Protein AF-0000000076614607 (afdb_homodimer)

Solvent-accessible surface area (backbone atoms only — not comparable to full-atom values): 10578 Å² total; per-residue (Å²): 129,84,80,72,74,67,72,80,61,68,60,64,53,68,66,55,50,49,50,53,44,50,51,50,51,51,52,53,51,49,51,51,51,52,50,54,52,51,36,69,75,31,57,65,59,40,42,46,53,51,52,50,53,52,48,42,70,70,65,59,63,92,50,60,66,62,49,45,21,57,58,44,54,41,89,56,45,66,61,53,33,51,52,48,50,54,54,58,59,68,65,104,132,84,80,72,74,66,74,81,62,69,60,64,54,70,66,56,49,48,51,54,45,50,51,51,52,50,51,52,50,49,51,52,52,50,50,54,53,51,35,67,76,31,58,64,58,41,41,44,53,51,50,50,54,52,48,43,69,71,64,58,63,93,50,59,65,63,48,45,21,56,60,45,54,40,88,57,45,67,59,54,34,53,52,50,50,53,54,57,58,67,66,105

InterPro domains:
  IPR059162 RIIa domain-containing protein 1 [cd22971] (40-80)

Organism: NCBI:txid5963

Secondary structure (DSSP, 8-state):
------GGG----HHHHHHHHHHHHHHHHHHHHHHHHHHHH-HHHHHHHHHHHHHHHHH--S-HHHHHHHHHT-TTHHHHHHHHHHHHHHH-/------GGG----HHHHHHHHHHHHHHHHHHHHHHHHHHHH-HHHHHHHHHHHHHHHHH--S-HHHHHHHHHT-TTHHHHHHHHHHHHHHH-

Structure (mmCIF, N/CA/C/O backbone):
data_AF-0000000076614607-model_v1
#
loop_
_entity.id
_entity.type
_entity.pdbx_description
1 polymer 'RIIa domain-containing protein'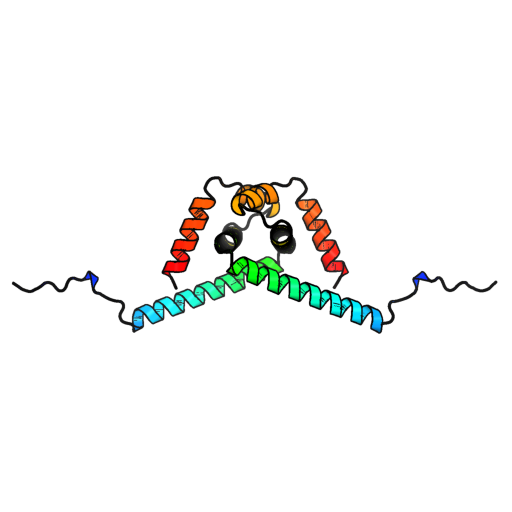
#
loop_
_atom_site.group_PDB
_atom_site.id
_atom_site.type_symbol
_atom_site.label_atom_id
_atom_site.label_alt_id
_atom_site.label_comp_id
_atom_site.label_asym_id
_atom_site.label_entity_id
_atom_site.label_seq_id
_atom_site.pdbx_PDB_ins_code
_atom_site.Cartn_x
_atom_site.Cartn_y
_atom_site.Cartn_z
_atom_site.occupancy
_atom_site.B_iso_or_equiv
_atom_site.auth_seq_id
_atom_site.auth_comp_id
_atom_site.auth_asym_id
_atom_site.auth_atom_id
_atom_site.pdbx_PDB_model_num
ATOM 1 N N . MET A 1 1 ? -8.891 52.969 27.078 1 34.31 1 MET A N 1
ATOM 2 C CA . MET A 1 1 ? -8.414 52.281 25.875 1 34.31 1 MET A CA 1
ATOM 3 C C . MET A 1 1 ? -8.875 50.812 25.859 1 3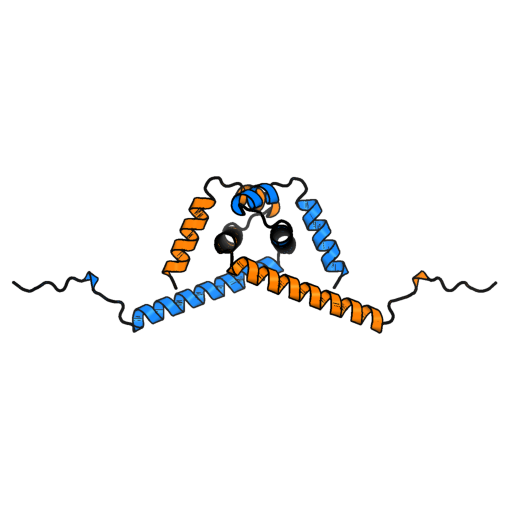4.31 1 MET A C 1
ATOM 5 O O . MET A 1 1 ? -8.648 50.094 26.812 1 34.31 1 MET A O 1
ATOM 9 N N . ALA A 1 2 ? -9.938 50.531 25.062 1 40 2 ALA A N 1
ATOM 10 C CA . ALA A 1 2 ? -10.664 49.25 25.016 1 40 2 ALA A CA 1
ATOM 11 C C . ALA A 1 2 ? -9.727 48.125 24.625 1 40 2 ALA A C 1
ATOM 13 O O . ALA A 1 2 ? -8.852 48.281 23.781 1 40 2 ALA A O 1
ATOM 14 N N . ASN A 1 3 ? -9.234 47.312 25.578 1 42.09 3 ASN A N 1
ATOM 15 C CA . ASN A 1 3 ? -8.469 46.094 25.391 1 42.09 3 ASN A CA 1
ATOM 16 C C . ASN A 1 3 ? -9.031 45.25 24.266 1 42.09 3 ASN A C 1
ATOM 18 O O . ASN A 1 3 ? -10.18 44.781 24.328 1 42.09 3 ASN A O 1
ATOM 22 N N . VAL A 1 4 ? -8.727 45.5 23 1 41.44 4 VAL A N 1
ATOM 23 C CA . VAL A 1 4 ? -9.078 44.781 21.797 1 41.44 4 VAL A CA 1
ATOM 24 C C . VAL A 1 4 ? -8.789 43.281 22 1 41.44 4 VAL A C 1
ATOM 26 O O . VAL A 1 4 ? -7.656 42.906 22.312 1 41.44 4 VAL A O 1
ATOM 29 N N . ALA A 1 5 ? -9.68 42.562 22.672 1 44.97 5 ALA A N 1
ATOM 30 C CA . ALA A 1 5 ? -9.711 41.094 22.719 1 44.97 5 ALA A CA 1
ATOM 31 C C . ALA A 1 5 ? -9.117 40.5 21.453 1 44.97 5 ALA A C 1
ATOM 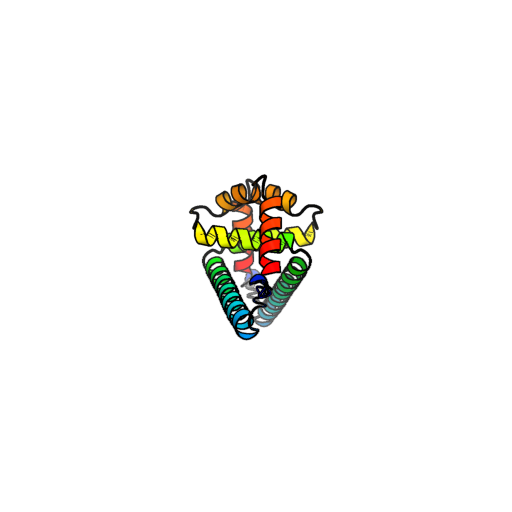33 O O . ALA A 1 5 ? -9.508 40.875 20.344 1 44.97 5 ALA A O 1
ATOM 34 N N . ASN A 1 6 ? -7.816 40.344 21.422 1 44.88 6 ASN A N 1
ATOM 35 C CA . ASN A 1 6 ? -7.07 39.656 20.375 1 44.88 6 ASN A CA 1
ATOM 36 C C . ASN A 1 6 ? -7.867 38.469 19.781 1 44.88 6 ASN A C 1
ATOM 38 O O . ASN A 1 6 ? -8.398 37.656 20.531 1 44.88 6 ASN A O 1
ATOM 42 N N . LYS A 1 7 ? -8.508 38.719 18.656 1 45.62 7 LYS A N 1
ATOM 43 C CA . LYS A 1 7 ? -9.352 37.906 17.797 1 45.62 7 LYS A CA 1
ATOM 44 C C . LYS A 1 7 ? -8.766 36.5 17.609 1 45.62 7 LYS A C 1
ATOM 46 O O . LYS A 1 7 ? -9.352 35.656 16.938 1 45.62 7 LYS A O 1
ATOM 51 N N . HIS A 1 8 ? -7.426 36.406 17.734 1 47.5 8 HIS A N 1
ATOM 52 C CA . HIS A 1 8 ? -6.945 35.062 17.406 1 47.5 8 HIS A CA 1
ATOM 53 C C . HIS A 1 8 ? -7.516 34.031 18.375 1 47.5 8 HIS A C 1
ATOM 55 O O . HIS A 1 8 ? -7.152 32.844 18.312 1 47.5 8 HIS A O 1
ATOM 61 N N . ASP A 1 9 ? -7.938 34.5 19.594 1 46.22 9 ASP A N 1
ATOM 62 C CA . ASP A 1 9 ? -8.422 33.562 20.594 1 46.22 9 ASP A CA 1
ATOM 63 C C . ASP A 1 9 ? -9.625 32.781 20.062 1 46.22 9 ASP A C 1
ATOM 65 O O . ASP A 1 9 ? -10.406 32.219 20.844 1 46.22 9 ASP A O 1
ATOM 69 N N . ILE A 1 10 ? -10.195 33.188 18.969 1 46.5 10 ILE A N 1
ATOM 70 C CA . ILE A 1 10 ? -11.328 32.344 18.594 1 46.5 10 ILE A CA 1
ATOM 71 C C . ILE A 1 10 ? -10.992 30.875 18.828 1 46.5 10 ILE A C 1
ATOM 73 O O . ILE A 1 10 ? -10.203 30.297 18.078 1 46.5 10 ILE A O 1
ATOM 77 N N . VAL A 1 11 ? -10.43 30.5 19.938 1 48.16 11 VAL A N 1
ATOM 78 C CA . VAL A 1 11 ? -10.508 29.141 20.484 1 48.16 11 VAL A CA 1
ATOM 79 C C . VAL A 1 11 ? -11.711 28.422 19.891 1 48.16 11 VAL A C 1
ATOM 81 O O . VAL A 1 11 ? -12.844 28.906 19.969 1 48.16 11 VAL A O 1
ATOM 84 N N . GLY A 1 12 ? -11.609 27.625 18.797 1 53.06 12 GLY A N 1
ATOM 85 C CA . GLY A 1 12 ? -12.672 26.906 18.109 1 53.06 12 GLY A CA 1
ATOM 86 C C . GLY A 1 12 ? -13.82 26.531 19.031 1 53.06 12 GLY A C 1
ATOM 87 O O . GLY A 1 12 ? -13.602 26.234 20.219 1 53.06 12 GLY A O 1
ATOM 88 N N . ILE A 1 13 ? -14.859 27.359 19 1 60.91 13 ILE A N 1
ATOM 89 C CA . ILE A 1 13 ? -16.109 26.844 19.547 1 60.91 13 ILE A CA 1
ATOM 90 C C . ILE A 1 13 ? -16.141 25.328 19.422 1 60.91 13 ILE A C 1
ATOM 92 O O . ILE A 1 13 ? -16.016 24.781 18.312 1 60.91 13 ILE A O 1
ATOM 96 N N . PRO A 1 14 ? -15.945 24.594 20.672 1 63.81 14 PRO A N 1
ATOM 97 C CA . PRO A 1 14 ? -15.984 23.141 20.672 1 63.81 14 PRO A CA 1
ATOM 98 C C . PRO A 1 14 ? -16.875 22.562 19.562 1 63.81 14 PRO A C 1
ATOM 100 O O . PRO A 1 14 ? -16.484 21.594 18.906 1 63.81 14 PRO A O 1
ATOM 103 N N . GLY A 1 15 ? -17.938 23.25 19.25 1 73.5 15 GLY A N 1
ATOM 104 C CA . GLY A 1 15 ? -18.859 22.75 18.25 1 73.5 15 GLY A CA 1
ATOM 105 C C . GLY A 1 15 ? -18.297 22.781 16.844 1 73.5 15 GLY A C 1
ATOM 106 O O . GLY A 1 15 ? -18.453 21.828 16.078 1 73.5 15 GLY A O 1
ATOM 107 N N . ILE A 1 16 ? -17.547 23.859 16.547 1 75.12 16 ILE A N 1
ATOM 108 C CA . ILE A 1 16 ? -17.016 24.016 15.195 1 75.12 16 ILE A CA 1
ATOM 109 C C . ILE A 1 16 ? -15.875 23.031 14.969 1 75.12 16 ILE A C 1
ATOM 111 O O . ILE A 1 16 ? -15.805 22.391 13.922 1 75.12 16 ILE A O 1
ATOM 115 N N . LEU A 1 17 ? -15.047 22.922 16.016 1 79.38 17 LEU A N 1
ATOM 116 C CA . LEU A 1 17 ? -13.922 22 15.922 1 79.38 17 LEU A CA 1
ATOM 117 C C . LEU A 1 17 ? -14.414 20.562 15.773 1 79.38 17 LEU A C 1
ATOM 119 O O . LEU A 1 17 ? -13.844 19.781 15.008 1 79.38 17 LEU A O 1
ATOM 123 N N . ASP A 1 18 ? -15.484 20.328 16.469 1 83.81 18 ASP A N 1
ATOM 124 C CA . ASP A 1 18 ? -16.047 18.984 16.406 1 83.81 18 ASP A CA 1
ATOM 125 C C . ASP A 1 18 ? -16.625 18.703 15.031 1 83.81 18 ASP A C 1
ATOM 127 O O . ASP A 1 18 ? -16.5 17.578 14.516 1 83.81 18 ASP A O 1
ATOM 131 N N . VAL A 1 19 ? -17.297 19.703 14.398 1 84.06 19 VAL A N 1
ATOM 132 C CA . VAL A 1 19 ? -17.891 19.531 13.086 1 84.06 19 VAL A CA 1
ATOM 133 C C . VAL A 1 19 ? -16.797 19.328 12.039 1 84.06 19 VAL A C 1
ATOM 135 O O . VAL A 1 19 ? -16.891 18.438 11.188 1 84.06 19 VAL A O 1
ATOM 138 N N . HIS A 1 20 ? -15.758 20.125 12.117 1 86.81 20 HIS A N 1
ATOM 139 C CA . HIS A 1 20 ? -14.648 20 11.18 1 86.81 20 HIS A CA 1
ATOM 140 C C . HIS A 1 20 ? -13.961 18.641 11.305 1 86.81 20 HIS A C 1
ATOM 142 O O . HIS A 1 20 ? -13.633 18.016 10.297 1 86.81 20 HIS A O 1
ATOM 148 N N . ARG A 1 21 ? -13.883 18.219 12.586 1 84.75 21 ARG A N 1
ATOM 149 C CA . ARG A 1 21 ? -13.258 16.922 12.828 1 84.75 21 ARG A CA 1
ATOM 150 C C . ARG A 1 21 ? -14.086 15.789 12.234 1 84.75 21 ARG A C 1
ATOM 152 O O . ARG A 1 21 ? -13.539 14.875 11.609 1 84.75 21 ARG A O 1
ATOM 159 N N . LYS A 1 22 ? -15.367 15.914 12.383 1 88 22 LYS A N 1
ATOM 160 C CA . LYS A 1 22 ? -16.266 14.891 11.844 1 88 22 LYS A CA 1
ATOM 161 C C . LYS A 1 22 ? -16.234 14.875 10.32 1 88 22 LYS A C 1
ATOM 163 O O . LYS A 1 22 ? -16.266 13.812 9.703 1 88 22 LYS A O 1
ATOM 168 N N . GLU A 1 23 ? -16.188 15.984 9.703 1 89.62 23 GLU A N 1
ATOM 169 C CA . GLU A 1 23 ? -16.109 16.078 8.25 1 89.62 23 GLU A CA 1
ATOM 170 C C . GLU A 1 23 ? -14.797 15.508 7.727 1 89.62 23 GLU A C 1
ATOM 172 O O . GLU A 1 23 ? -14.781 14.82 6.703 1 89.62 23 GLU A O 1
ATOM 177 N N . PHE A 1 24 ? -13.773 15.789 8.438 1 86.19 24 PHE A N 1
ATOM 178 C CA . PHE A 1 24 ? -12.469 15.25 8.07 1 86.19 24 PHE A CA 1
ATOM 179 C C . PHE A 1 24 ? -12.461 13.734 8.188 1 86.19 24 PHE A C 1
ATOM 181 O O . PHE A 1 24 ? -11.938 13.047 7.305 1 86.19 24 PHE A O 1
ATOM 188 N N . GLU A 1 25 ? -13.062 13.281 9.227 1 87.06 25 GLU A N 1
ATOM 189 C CA . GLU A 1 25 ? -13.164 11.844 9.414 1 87.06 25 GLU A CA 1
ATOM 190 C C . GLU A 1 25 ? -13.961 11.188 8.289 1 87.06 25 GLU A C 1
ATOM 192 O O . GLU A 1 25 ? -13.617 10.094 7.832 1 87.06 25 GLU A O 1
ATOM 197 N N . LYS A 1 26 ? -14.984 11.836 7.863 1 92.31 26 LYS A N 1
ATOM 198 C CA . LYS A 1 26 ? -15.797 11.344 6.754 1 92.31 26 LYS A CA 1
ATOM 199 C C . LYS A 1 26 ? -14.992 11.305 5.457 1 92.31 26 LYS A C 1
ATOM 201 O O . LYS A 1 26 ? -15.102 10.352 4.68 1 92.31 26 LYS A O 1
ATOM 206 N N . LYS A 1 27 ? -14.242 12.336 5.25 1 91.31 27 LYS A N 1
ATOM 207 C CA . LYS A 1 27 ? -13.398 12.375 4.062 1 91.31 27 LYS A CA 1
ATOM 208 C C . LYS A 1 27 ? -12.375 11.242 4.074 1 91.31 27 LYS A C 1
ATOM 210 O O . LYS A 1 27 ? -12.164 10.578 3.059 1 91.31 27 LYS A O 1
ATOM 215 N N . LYS A 1 28 ? -11.789 10.922 5.188 1 90.19 28 LYS A N 1
ATOM 216 C CA . LYS A 1 28 ? -10.82 9.844 5.332 1 90.19 28 LYS A CA 1
ATOM 217 C C . LYS A 1 28 ? -11.453 8.492 5.027 1 90.19 28 LYS A C 1
ATOM 219 O O . LYS A 1 28 ? -10.852 7.66 4.34 1 90.19 28 LYS A O 1
ATOM 224 N N . LEU A 1 29 ? -12.625 8.344 5.531 1 93.31 29 LEU A N 1
ATOM 225 C CA . LEU A 1 29 ? -13.344 7.109 5.25 1 93.31 29 LEU A CA 1
ATOM 226 C C . LEU A 1 29 ? -13.633 6.977 3.756 1 93.31 29 LEU A C 1
ATOM 228 O O . LEU A 1 29 ? -13.492 5.891 3.188 1 93.31 29 LEU A O 1
ATOM 232 N N . GLY A 1 30 ? -14.047 8.031 3.158 1 93.88 30 GLY A N 1
ATOM 233 C CA . GLY A 1 30 ? -14.289 8.023 1.725 1 93.88 30 GLY A CA 1
ATOM 234 C C . GLY A 1 30 ? -13.062 7.652 0.909 1 93.88 30 GLY A C 1
ATOM 235 O O . GLY A 1 30 ? -13.156 6.852 -0.024 1 93.88 30 GLY A O 1
ATOM 236 N N . LEU A 1 31 ? -11.969 8.203 1.271 1 91.25 31 LEU A N 1
ATOM 237 C CA . LEU A 1 31 ? -10.711 7.895 0.601 1 91.25 31 LEU A CA 1
ATOM 238 C C . LEU A 1 31 ? -10.359 6.422 0.769 1 91.25 31 LEU A C 1
ATOM 240 O O . LEU A 1 31 ? -9.945 5.766 -0.191 1 91.25 31 LEU A O 1
ATOM 244 N N . ARG A 1 32 ? -10.57 5.918 1.992 1 91.5 32 ARG A N 1
ATOM 245 C CA . ARG A 1 32 ? -10.297 4.508 2.254 1 91.5 32 ARG A CA 1
ATOM 246 C C . ARG A 1 32 ? -11.18 3.611 1.387 1 91.5 32 ARG A C 1
ATOM 248 O O . ARG A 1 32 ? -10.695 2.641 0.8 1 91.5 32 ARG A O 1
ATOM 255 N N . ILE A 1 33 ? -12.422 3.934 1.271 1 95.5 33 ILE A N 1
ATOM 256 C CA . ILE A 1 33 ? -13.359 3.16 0.465 1 95.5 33 ILE A CA 1
ATOM 257 C C . ILE A 1 33 ? -12.953 3.229 -1.005 1 95.5 33 ILE A C 1
ATOM 259 O O . ILE A 1 33 ? -12.914 2.205 -1.693 1 95.5 33 ILE A O 1
ATOM 263 N N . SER A 1 34 ? -12.625 4.406 -1.476 1 94.75 34 SER A N 1
ATOM 264 C CA . SER A 1 34 ? -12.195 4.578 -2.859 1 94.75 34 SER A CA 1
ATOM 265 C C . SER A 1 34 ? -10.914 3.793 -3.143 1 94.75 34 SER A C 1
ATOM 267 O O . SER A 1 34 ? -10.805 3.133 -4.18 1 94.75 34 SER A O 1
ATOM 269 N N . ASN A 1 35 ? -10.008 3.871 -2.223 1 93.75 35 ASN A N 1
ATOM 270 C CA . ASN A 1 35 ? -8.766 3.129 -2.365 1 93.75 35 ASN A CA 1
ATOM 271 C C . ASN A 1 35 ? -9.016 1.625 -2.455 1 93.75 35 ASN A C 1
ATOM 273 O O . ASN A 1 35 ? -8.492 0.958 -3.352 1 93.75 35 ASN A O 1
ATOM 277 N N . GLU A 1 36 ? -9.805 1.116 -1.593 1 92.81 36 GLU A N 1
ATOM 278 C CA . GLU A 1 36 ? -10.102 -0.312 -1.577 1 92.81 36 GLU A CA 1
ATOM 279 C C . GLU A 1 36 ? -10.805 -0.744 -2.861 1 92.81 36 GLU A C 1
ATOM 281 O O . GLU A 1 36 ? -10.5 -1.798 -3.422 1 92.81 36 GLU A O 1
ATOM 286 N N . SER A 1 37 ? -11.766 0.054 -3.299 1 96.06 37 SER A N 1
ATOM 287 C CA . SER A 1 37 ? -12.469 -0.256 -4.539 1 96.06 37 SER A CA 1
ATOM 288 C C . SER A 1 37 ? -11.523 -0.247 -5.73 1 96.06 37 SER A C 1
ATOM 290 O O . SER A 1 37 ? -11.57 -1.141 -6.578 1 96.06 37 SER A O 1
ATOM 292 N N . TYR A 1 38 ? -10.695 0.722 -5.859 1 95.69 38 TYR A N 1
ATOM 293 C CA . TYR A 1 38 ? -9.742 0.829 -6.961 1 95.69 38 TYR A CA 1
ATOM 294 C C . TYR A 1 38 ? -8.797 -0.362 -6.98 1 95.69 38 TYR A C 1
ATOM 296 O O . TYR A 1 38 ? -8.547 -0.949 -8.039 1 95.69 38 TYR A O 1
ATOM 304 N N . LEU A 1 39 ? -8.305 -0.762 -5.812 1 95 39 LEU A N 1
ATOM 305 C CA . LEU A 1 39 ? -7.398 -1.903 -5.711 1 95 39 LEU A CA 1
ATOM 306 C C . LEU A 1 39 ? -8.094 -3.186 -6.16 1 95 39 LEU A C 1
ATOM 308 O O . LEU A 1 39 ? -7.473 -4.039 -6.801 1 95 39 LEU A O 1
ATOM 312 N N . ARG A 1 40 ? -9.367 -3.299 -5.879 1 94.44 40 ARG A N 1
ATOM 313 C CA . ARG A 1 40 ? -10.125 -4.473 -6.293 1 94.44 40 ARG A CA 1
ATOM 314 C C . ARG A 1 40 ? -10.258 -4.535 -7.812 1 94.44 40 ARG A C 1
ATOM 316 O O . ARG A 1 40 ? -10.25 -5.621 -8.398 1 94.44 40 ARG A O 1
ATOM 323 N N . GLU A 1 41 ? -10.359 -3.416 -8.43 1 94.88 41 GLU A N 1
ATOM 324 C CA . GLU A 1 41 ? -10.547 -3.346 -9.875 1 94.88 41 GLU A CA 1
ATOM 325 C C . GLU A 1 41 ? -9.211 -3.393 -10.602 1 94.88 41 GLU A C 1
ATOM 327 O O . GLU A 1 41 ? -9.172 -3.586 -11.82 1 94.88 41 GLU A O 1
ATOM 332 N N . HIS A 1 42 ? -8.211 -3.262 -9.906 1 94.94 42 HIS A N 1
ATOM 333 C CA . HIS A 1 42 ? -6.863 -3.275 -10.477 1 94.94 42 HIS A CA 1
ATOM 334 C C . HIS A 1 42 ? -5.969 -4.273 -9.742 1 94.94 42 HIS A C 1
ATOM 336 O O . HIS A 1 42 ? -5.074 -3.877 -8.992 1 94.94 42 HIS A O 1
ATOM 342 N N . PRO A 1 43 ? -6.039 -5.555 -10.102 1 95.25 43 PRO A N 1
ATOM 343 C CA . PRO A 1 43 ? -5.316 -6.621 -9.406 1 95.25 43 PRO A CA 1
ATOM 344 C C . PRO A 1 43 ? -3.801 -6.492 -9.531 1 95.25 43 PRO A C 1
ATOM 346 O O . PRO A 1 43 ? -3.064 -6.898 -8.633 1 95.25 43 PRO A O 1
ATOM 349 N N . GLU A 1 44 ? -3.373 -5.883 -10.633 1 95.75 44 GLU A N 1
ATOM 350 C CA . GLU A 1 44 ? -1.934 -5.695 -10.797 1 95.75 44 GLU A CA 1
ATOM 351 C C . GLU A 1 44 ? -1.378 -4.758 -9.727 1 95.75 44 GLU A C 1
ATOM 353 O O . GLU A 1 44 ? -0.298 -5 -9.18 1 95.75 44 GLU A O 1
ATOM 358 N N . LEU A 1 45 ? -2.053 -3.73 -9.484 1 97.38 45 LEU A N 1
ATOM 359 C CA . LEU A 1 45 ? -1.649 -2.789 -8.445 1 97.38 45 LEU A CA 1
ATOM 360 C C . LEU A 1 45 ? -1.741 -3.432 -7.066 1 97.38 45 LEU A C 1
ATOM 362 O O . LEU A 1 45 ? -0.816 -3.314 -6.258 1 97.38 45 LEU A O 1
ATOM 366 N N . SER A 1 46 ? -2.838 -4.07 -6.832 1 96.31 46 SER A N 1
ATOM 367 C CA . SER A 1 46 ? -3.021 -4.77 -5.566 1 96.31 46 SER A CA 1
ATOM 368 C C . SER A 1 46 ? -1.896 -5.77 -5.316 1 96.31 46 SER A C 1
ATOM 370 O O . SER A 1 46 ? -1.309 -5.793 -4.234 1 96.31 46 SER A O 1
ATOM 372 N N . ALA A 1 47 ? -1.556 -6.531 -6.309 1 96.56 47 ALA A N 1
ATOM 373 C CA . ALA A 1 47 ? -0.49 -7.527 -6.223 1 96.56 47 ALA A CA 1
ATOM 374 C C . ALA A 1 47 ? 0.859 -6.867 -5.961 1 96.56 47 ALA A C 1
ATOM 376 O O . ALA A 1 47 ? 1.626 -7.324 -5.109 1 96.56 47 ALA A O 1
ATOM 377 N N . MET A 1 48 ? 1.118 -5.828 -6.695 1 97.38 48 MET A N 1
ATOM 378 C CA . MET A 1 48 ? 2.389 -5.121 -6.562 1 97.38 48 MET A CA 1
ATOM 379 C C . MET A 1 48 ? 2.584 -4.617 -5.137 1 97.38 48 MET A C 1
ATOM 381 O O . MET A 1 48 ? 3.656 -4.781 -4.559 1 97.38 48 MET A O 1
ATOM 385 N N . LEU A 1 49 ? 1.55 -4.023 -4.523 1 97.38 49 LEU A N 1
ATOM 386 C CA . LEU A 1 49 ? 1.645 -3.48 -3.172 1 97.38 49 LEU A CA 1
ATOM 387 C C . LEU A 1 49 ? 1.76 -4.602 -2.143 1 97.38 49 LEU A C 1
ATOM 389 O O . LEU A 1 49 ? 2.496 -4.473 -1.162 1 97.38 49 LEU A O 1
ATOM 393 N N . LYS A 1 50 ? 1.053 -5.703 -2.344 1 95.81 50 LYS A N 1
ATOM 394 C CA . LYS A 1 50 ? 1.141 -6.855 -1.455 1 95.81 50 LYS A CA 1
ATOM 395 C C . LYS A 1 50 ? 2.547 -7.449 -1.462 1 95.81 50 LYS A C 1
ATOM 397 O O . LYS A 1 50 ? 3.117 -7.723 -0.404 1 95.81 50 LYS A O 1
ATOM 402 N N . MET A 1 51 ? 3.053 -7.605 -2.662 1 96.69 51 MET A N 1
ATOM 403 C CA . MET A 1 51 ? 4.414 -8.117 -2.793 1 96.69 51 MET A CA 1
ATOM 404 C C . MET A 1 51 ? 5.414 -7.191 -2.105 1 96.69 51 MET A C 1
ATOM 406 O O . MET A 1 51 ? 6.297 -7.652 -1.382 1 96.69 51 MET A O 1
ATOM 410 N N . PHE A 1 52 ? 5.277 -5.918 -2.322 1 98.12 52 PHE A N 1
ATOM 411 C CA . PHE A 1 52 ? 6.156 -4.922 -1.723 1 98.12 52 PHE A CA 1
ATOM 412 C C . PHE A 1 52 ? 6.137 -5.027 -0.202 1 98.12 52 PHE A C 1
ATOM 414 O O . PHE A 1 52 ? 7.188 -5.141 0.431 1 98.12 52 PHE A O 1
ATOM 421 N N . MET A 1 53 ? 4.969 -5.07 0.402 1 97.38 53 MET A N 1
ATOM 422 C CA . MET A 1 53 ? 4.836 -5.121 1.855 1 97.38 53 MET A CA 1
ATOM 423 C C . MET A 1 53 ? 5.414 -6.418 2.41 1 97.38 53 MET A C 1
ATOM 425 O O . MET A 1 53 ? 6.07 -6.414 3.455 1 97.38 53 MET A O 1
ATOM 429 N N . GLN A 1 54 ? 5.152 -7.527 1.663 1 95.38 54 GLN A N 1
ATOM 430 C CA . GLN A 1 54 ? 5.703 -8.805 2.102 1 95.38 54 GLN A CA 1
ATOM 431 C C . GLN A 1 54 ? 7.23 -8.781 2.09 1 95.38 54 GLN A C 1
ATOM 433 O O .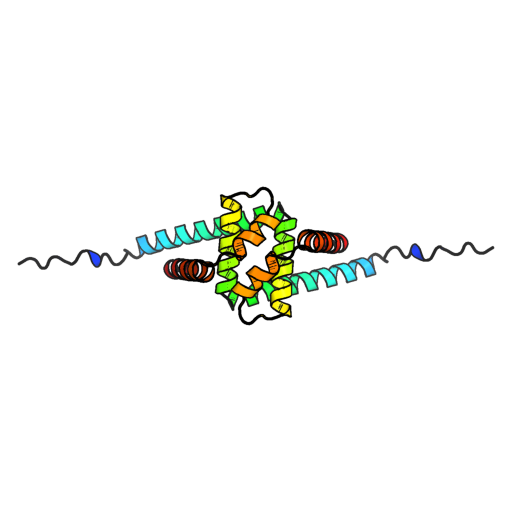 GLN A 1 54 ? 7.871 -9.234 3.041 1 95.38 54 GLN A O 1
ATOM 438 N N . ASP A 1 55 ? 7.75 -8.227 1.021 1 97.06 55 ASP A N 1
ATOM 439 C CA . ASP A 1 55 ? 9.203 -8.172 0.917 1 97.06 55 ASP A CA 1
ATOM 440 C C . ASP A 1 55 ? 9.797 -7.227 1.962 1 97.06 55 ASP A C 1
ATOM 442 O O . ASP A 1 55 ? 10.875 -7.477 2.492 1 97.06 55 ASP A O 1
ATOM 446 N N . VAL A 1 56 ? 9.086 -6.129 2.279 1 97.62 56 VAL A N 1
ATOM 447 C CA . VAL A 1 56 ? 9.516 -5.219 3.334 1 97.62 56 VAL A CA 1
ATOM 448 C C . VAL A 1 56 ? 9.555 -5.957 4.672 1 97.62 56 VAL A C 1
ATOM 450 O O . VAL A 1 56 ? 10.516 -5.824 5.434 1 97.62 56 VAL A O 1
ATOM 453 N N . LEU A 1 57 ? 8.586 -6.785 4.949 1 95.44 57 LEU A N 1
ATOM 454 C CA . LEU A 1 57 ? 8.492 -7.516 6.211 1 95.44 57 LEU A CA 1
ATOM 455 C C . LEU A 1 57 ? 9.586 -8.578 6.301 1 95.44 57 LEU A C 1
ATOM 457 O O . LEU A 1 57 ? 10.078 -8.883 7.391 1 95.44 57 LEU A O 1
ATOM 461 N N . ASN A 1 58 ? 9.961 -9.07 5.176 1 96 58 ASN A N 1
ATOM 462 C CA . ASN A 1 58 ? 11 -10.094 5.137 1 96 58 ASN A CA 1
ATOM 463 C C . ASN A 1 58 ? 12.391 -9.492 5.262 1 96 58 ASN A C 1
ATOM 465 O O . ASN A 1 58 ? 13.25 -10.031 5.965 1 96 58 ASN A O 1
ATOM 469 N N . ASP A 1 59 ? 12.594 -8.414 4.539 1 96.44 59 ASP A N 1
ATOM 470 C CA . ASP A 1 59 ? 13.93 -7.84 4.43 1 96.44 59 ASP A CA 1
ATOM 471 C C . ASP A 1 59 ? 14.203 -6.863 5.57 1 96.44 59 ASP A C 1
ATOM 473 O O . ASP A 1 59 ? 15.359 -6.613 5.918 1 96.44 59 ASP A O 1
ATOM 477 N N . TYR A 1 60 ? 13.195 -6.266 6.027 1 94.44 60 TYR A N 1
ATOM 478 C CA . TYR A 1 60 ? 13.281 -5.266 7.082 1 94.44 60 TYR A CA 1
ATOM 479 C C . TYR A 1 60 ? 14.32 -4.203 6.742 1 94.44 60 TYR A C 1
ATOM 481 O O . TYR A 1 60 ? 15.281 -3.998 7.492 1 94.44 60 TYR A O 1
ATOM 489 N N . PRO A 1 61 ? 14.109 -3.498 5.684 1 96.19 61 PRO A N 1
ATOM 490 C CA . PRO A 1 61 ? 15.102 -2.508 5.262 1 96.19 61 PRO A CA 1
ATOM 491 C C . PRO A 1 61 ? 15.258 -1.364 6.262 1 96.19 61 PRO A C 1
ATOM 493 O O . PRO A 1 61 ? 14.281 -0.94 6.879 1 96.19 61 PRO A O 1
ATOM 496 N N . GLU A 1 62 ? 16.484 -0.781 6.32 1 95.06 62 GLU A N 1
ATOM 497 C CA . GLU A 1 62 ? 16.781 0.337 7.211 1 95.06 62 GLU A CA 1
ATOM 498 C C . GLU A 1 62 ? 16.156 1.631 6.707 1 95.06 62 GLU A C 1
ATOM 500 O O . GLU A 1 62 ? 15.672 2.443 7.496 1 95.06 62 GLU A O 1
ATOM 505 N N . ASN A 1 63 ? 16.219 1.838 5.379 1 94.81 63 ASN A N 1
ATOM 506 C CA . ASN A 1 63 ? 15.617 3.002 4.738 1 94.81 63 ASN A CA 1
ATOM 507 C C . ASN A 1 63 ? 14.508 2.6 3.766 1 94.81 63 ASN A C 1
ATOM 509 O O . ASN A 1 63 ? 14.789 2.227 2.623 1 94.81 63 ASN A O 1
ATOM 513 N N . ILE A 1 64 ? 13.336 2.758 4.219 1 95.19 64 ILE A N 1
ATOM 514 C CA . ILE A 1 64 ? 12.188 2.23 3.48 1 95.19 64 ILE A CA 1
ATOM 515 C C . ILE A 1 64 ? 11.969 3.055 2.215 1 95.19 64 ILE A C 1
ATOM 517 O O . ILE A 1 64 ? 11.523 2.525 1.192 1 95.19 64 ILE A O 1
ATOM 521 N N . LEU A 1 65 ? 12.281 4.344 2.229 1 94.62 65 LEU A N 1
ATOM 522 C CA . LEU A 1 65 ? 12.086 5.195 1.061 1 94.62 65 LEU A CA 1
ATOM 523 C C . LEU A 1 65 ? 13.039 4.805 -0.064 1 94.62 65 LEU A C 1
ATOM 525 O O . LEU A 1 65 ? 12.625 4.699 -1.223 1 94.62 65 LEU A O 1
ATOM 529 N N . GLU A 1 66 ? 14.273 4.617 0.367 1 94.75 66 GLU A N 1
ATOM 530 C CA . GLU A 1 66 ? 15.266 4.156 -0.606 1 94.75 66 GLU A CA 1
ATOM 531 C C . GLU A 1 66 ? 14.93 2.754 -1.108 1 94.75 66 GLU A C 1
ATOM 533 O O . GLU A 1 66 ? 15.031 2.479 -2.305 1 94.75 66 GLU A O 1
ATOM 538 N N . TYR A 1 67 ? 14.523 1.885 -0.204 1 97.25 67 TYR A N 1
ATOM 539 C CA . TYR A 1 67 ? 14.125 0.527 -0.555 1 97.25 67 TYR A CA 1
ATOM 540 C C . TYR A 1 67 ? 13 0.539 -1.585 1 97.25 67 TYR A C 1
ATOM 542 O O . TYR A 1 67 ? 13.055 -0.192 -2.578 1 97.25 67 TYR A O 1
ATOM 550 N N . ALA A 1 68 ? 12 1.394 -1.453 1 97.69 68 ALA A N 1
ATOM 551 C CA . ALA A 1 68 ? 10.867 1.492 -2.363 1 97.69 68 ALA A CA 1
ATOM 552 C C . ALA A 1 68 ? 11.305 1.941 -3.752 1 97.69 68 ALA A C 1
ATOM 554 O O . ALA A 1 68 ? 10.922 1.343 -4.758 1 97.69 68 ALA A O 1
ATOM 555 N N . GLY A 1 69 ? 12.188 2.969 -3.775 1 96.31 69 GLY A N 1
ATOM 556 C CA . GLY A 1 69 ? 12.68 3.434 -5.062 1 96.31 69 GLY A CA 1
ATOM 557 C C . GLY A 1 69 ? 13.352 2.34 -5.875 1 96.31 69 GLY A C 1
ATOM 558 O O . GLY A 1 69 ? 13.07 2.188 -7.066 1 96.31 69 GLY A O 1
ATOM 559 N N . GLU A 1 70 ? 14.141 1.562 -5.219 1 96.12 70 GLU A N 1
ATOM 560 C CA . GLU A 1 70 ? 14.836 0.465 -5.887 1 96.12 70 GLU A CA 1
ATOM 561 C C . GLU A 1 70 ? 13.875 -0.664 -6.242 1 96.12 70 GLU A C 1
ATOM 563 O O . GLU A 1 70 ? 13.969 -1.249 -7.32 1 96.12 70 GLU A O 1
ATOM 568 N N . TYR A 1 71 ? 12.992 -0.929 -5.355 1 97.5 71 TYR A N 1
ATOM 569 C CA . TYR A 1 71 ? 12.062 -2.043 -5.5 1 97.5 71 TYR A CA 1
ATOM 570 C C . TYR A 1 71 ? 11.188 -1.863 -6.734 1 97.5 71 TYR A C 1
ATOM 572 O O . TYR A 1 71 ? 11.062 -2.775 -7.555 1 97.5 71 TYR A O 1
ATOM 580 N N . PHE A 1 72 ? 10.641 -0.675 -6.953 1 96.94 72 PHE A N 1
ATOM 581 C CA . PHE A 1 72 ? 9.648 -0.456 -8.008 1 96.94 72 PHE A CA 1
ATOM 582 C C . PHE A 1 72 ? 10.336 -0.139 -9.328 1 96.94 72 PHE A C 1
ATOM 584 O O . PHE A 1 72 ? 9.68 -0.111 -10.375 1 96.94 72 PHE A O 1
ATOM 591 N N . ASP A 1 73 ? 11.656 0.107 -9.258 1 94.25 73 ASP A N 1
ATOM 592 C CA . ASP A 1 73 ? 12.438 0.296 -10.477 1 94.25 73 ASP A CA 1
ATOM 593 C C . ASP A 1 73 ? 12.852 -1.045 -11.078 1 94.25 73 ASP A C 1
ATOM 595 O O . ASP A 1 73 ? 13.531 -1.087 -12.102 1 94.25 73 ASP A O 1
ATOM 599 N N . ASP A 1 74 ? 12.406 -2.068 -10.57 1 96 74 ASP A N 1
ATOM 600 C CA . ASP A 1 74 ? 12.742 -3.412 -11.039 1 96 74 ASP A CA 1
ATOM 601 C C . ASP A 1 74 ? 12.203 -3.658 -12.445 1 96 74 ASP A C 1
ATOM 603 O O . ASP A 1 74 ? 11 -3.549 -12.68 1 96 74 ASP A O 1
ATOM 607 N N . GLU A 1 75 ? 13.094 -4.02 -13.367 1 94.94 75 GLU A N 1
ATOM 608 C CA . GLU A 1 75 ? 12.75 -4.234 -14.773 1 94.94 75 GLU A CA 1
ATOM 609 C C . GLU A 1 75 ? 11.859 -5.461 -14.938 1 94.94 75 GLU A C 1
ATOM 611 O O . GLU A 1 75 ? 11.133 -5.574 -15.93 1 94.94 75 GLU A O 1
ATOM 616 N N . ASP A 1 76 ? 11.883 -6.359 -13.992 1 96.94 76 ASP A N 1
ATOM 617 C CA . ASP A 1 76 ? 11.109 -7.598 -14.086 1 96.94 76 ASP A CA 1
ATOM 618 C C . ASP A 1 76 ? 9.812 -7.492 -13.289 1 96.94 76 ASP A C 1
ATOM 620 O O . ASP A 1 76 ? 9.141 -8.5 -13.055 1 96.94 76 ASP A O 1
ATOM 624 N N . MET A 1 77 ? 9.438 -6.309 -12.953 1 97.19 77 MET A N 1
ATOM 625 C CA . MET A 1 77 ? 8.289 -6.125 -12.07 1 97.19 77 MET A CA 1
ATOM 626 C C . MET A 1 77 ? 7.027 -6.727 -12.68 1 97.19 77 MET A C 1
ATOM 628 O O . MET A 1 77 ? 6.242 -7.371 -11.992 1 97.19 77 MET A O 1
ATOM 632 N N . GLN A 1 78 ? 6.816 -6.516 -13.961 1 96.75 78 GLN A N 1
ATOM 633 C CA . GLN A 1 78 ? 5.629 -7.047 -14.617 1 96.75 78 GLN A CA 1
ATOM 634 C C . GLN A 1 78 ? 5.551 -8.562 -14.477 1 96.75 78 GLN A C 1
ATOM 636 O O . GLN A 1 78 ? 4.488 -9.109 -14.172 1 96.75 78 GLN A O 1
ATOM 641 N N . VAL A 1 79 ? 6.652 -9.203 -14.75 1 97.81 79 VAL A N 1
ATOM 642 C CA . VAL A 1 79 ? 6.711 -10.656 -14.672 1 97.81 79 VAL A CA 1
ATOM 643 C C . VAL A 1 79 ? 6.434 -11.117 -13.242 1 97.81 79 VAL A C 1
ATOM 645 O O . VAL A 1 79 ? 5.664 -12.055 -13.023 1 97.81 79 VAL A O 1
ATOM 648 N N . LYS A 1 80 ? 7.043 -10.469 -12.281 1 97.62 80 LYS A N 1
ATOM 649 C CA . LYS A 1 80 ? 6.859 -10.812 -10.875 1 97.62 80 LYS A CA 1
ATOM 650 C C . LYS A 1 80 ? 5.402 -10.656 -10.453 1 97.62 80 LYS A C 1
ATOM 652 O O . LYS A 1 80 ? 4.859 -11.508 -9.742 1 97.62 80 LYS A O 1
ATOM 657 N N . VAL A 1 81 ? 4.828 -9.555 -10.859 1 97.69 81 VAL A N 1
ATOM 658 C CA . VAL A 1 81 ? 3.436 -9.273 -10.523 1 97.69 81 VAL A CA 1
ATOM 659 C C . VAL A 1 81 ? 2.529 -10.32 -11.164 1 97.69 81 VAL A C 1
ATOM 661 O O . VAL A 1 81 ? 1.629 -10.859 -10.508 1 97.69 81 VAL A O 1
ATOM 664 N N . ASP A 1 82 ? 2.742 -10.641 -12.445 1 96.81 82 ASP A N 1
ATOM 665 C CA . ASP A 1 82 ? 1.962 -11.656 -13.148 1 96.81 82 ASP A CA 1
ATOM 666 C C . ASP A 1 82 ? 2.051 -13.008 -12.43 1 96.81 82 ASP A C 1
ATOM 668 O O . ASP A 1 82 ? 1.04 -13.688 -12.258 1 96.81 82 ASP A O 1
ATOM 672 N N . ASP A 1 83 ? 3.258 -13.344 -12.094 1 96.94 83 ASP A N 1
ATOM 673 C CA . ASP A 1 83 ? 3.467 -14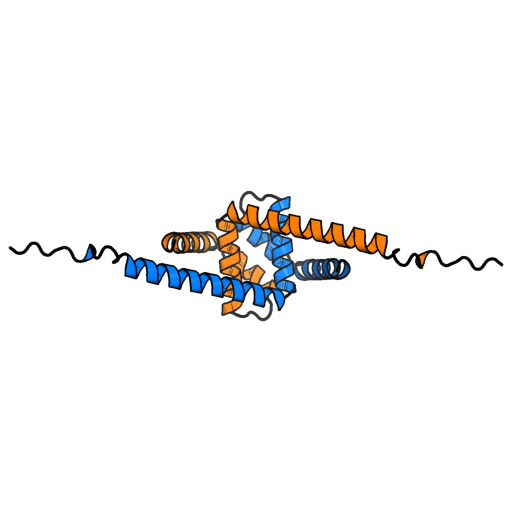.617 -11.398 1 96.94 83 ASP A CA 1
ATOM 674 C C . ASP A 1 83 ? 2.715 -14.641 -10.07 1 96.94 83 ASP A C 1
ATOM 676 O O . ASP A 1 83 ? 2.111 -15.656 -9.719 1 96.94 83 ASP A O 1
ATOM 680 N N . PHE A 1 84 ? 2.814 -13.586 -9.398 1 95.94 84 PHE A N 1
ATOM 681 C CA . PHE A 1 84 ? 2.148 -13.492 -8.102 1 95.94 84 PHE A CA 1
ATOM 682 C C . PHE A 1 84 ? 0.641 -13.664 -8.258 1 95.94 84 PHE A C 1
ATOM 684 O O . PHE A 1 84 ? 0.012 -14.383 -7.473 1 95.94 84 PHE A O 1
ATOM 691 N N . ILE A 1 85 ? 0.078 -13.008 -9.219 1 95.38 85 ILE A N 1
ATOM 692 C CA . ILE A 1 85 ? -1.362 -13.07 -9.445 1 95.38 85 ILE A CA 1
ATOM 693 C C . ILE A 1 85 ? -1.768 -14.5 -9.812 1 95.38 85 ILE A C 1
ATOM 695 O O . ILE A 1 85 ? -2.789 -15 -9.336 1 95.38 85 ILE A O 1
ATOM 699 N N . ARG A 1 86 ? -0.958 -15.117 -10.57 1 94.69 86 ARG A N 1
ATOM 700 C CA . ARG A 1 86 ? -1.236 -16.484 -10.977 1 94.69 86 ARG A CA 1
ATOM 701 C C . ARG A 1 86 ? -1.255 -17.422 -9.766 1 94.69 86 ARG A C 1
ATOM 703 O O . ARG A 1 86 ? -2.145 -18.266 -9.641 1 94.69 86 ARG A O 1
ATOM 710 N N . LEU A 1 87 ? -0.35 -17.219 -8.875 1 89.44 87 LEU A N 1
ATOM 711 C CA . LEU A 1 87 ? -0.243 -18.062 -7.684 1 89.44 87 LEU A CA 1
ATOM 712 C C . LEU A 1 87 ? -1.419 -17.828 -6.742 1 89.44 87 LEU A C 1
ATOM 714 O O . LEU A 1 87 ? -1.943 -18.766 -6.145 1 89.44 87 LEU A O 1
ATOM 718 N N . GLU A 1 88 ? -1.832 -16.562 -6.605 1 86 88 GLU A N 1
ATOM 719 C CA . GLU A 1 88 ? -2.945 -16.234 -5.727 1 86 88 GLU A CA 1
ATOM 720 C C . GLU A 1 88 ? -4.258 -16.812 -6.25 1 86 88 GLU A C 1
ATOM 722 O O . GLU A 1 88 ? -5.145 -17.156 -5.469 1 86 88 GLU A O 1
ATOM 727 N N . ASN A 1 89 ? -4.402 -16.844 -7.543 1 87 89 ASN A N 1
ATOM 728 C CA . ASN A 1 89 ? -5.625 -17.344 -8.156 1 87 89 ASN A CA 1
ATOM 729 C C . ASN A 1 89 ? -5.684 -18.875 -8.109 1 87 89 ASN A C 1
ATOM 731 O O . ASN A 1 89 ? -6.766 -19.453 -8.172 1 87 89 ASN A O 1
ATOM 735 N N . SER A 1 90 ? -4.574 -19.422 -8.016 1 81.25 90 SER A N 1
ATOM 736 C CA . SER A 1 90 ? -4.539 -20.875 -7.938 1 81.25 90 SER A CA 1
ATOM 737 C C . SER A 1 90 ? -4.914 -21.359 -6.543 1 81.25 90 SER A C 1
ATOM 739 O O . SER A 1 90 ? -5.336 -22.516 -6.371 1 81.25 90 SER A O 1
ATOM 741 N N . SER A 1 91 ? -4.762 -20.531 -5.645 1 73.44 91 SER A N 1
ATOM 742 C CA . SER A 1 91 ? -5.02 -20.906 -4.258 1 73.44 91 SER A CA 1
ATOM 743 C C . SER A 1 91 ? -6.484 -20.703 -3.895 1 73.44 91 SER A C 1
ATOM 745 O O . SER A 1 91 ? -6.984 -21.297 -2.936 1 73.44 91 SER A O 1
ATOM 747 N N . ASN A 1 92 ? -7.332 -19.906 -4.625 1 63.09 92 ASN A N 1
ATOM 748 C CA . ASN A 1 92 ? -8.734 -19.656 -4.312 1 63.09 92 ASN A CA 1
ATOM 749 C C . ASN A 1 92 ? -9.633 -20.734 -4.91 1 63.09 92 ASN A C 1
ATOM 751 O O . ASN A 1 92 ? -9.383 -21.219 -6.016 1 63.09 92 ASN A O 1
ATOM 755 N N . MET B 1 1 ? -5.496 -57.812 -17.594 1 35.38 1 MET B N 1
ATOM 756 C CA . MET B 1 1 ? -4.578 -56.688 -17.438 1 35.38 1 MET B CA 1
ATOM 757 C C . MET B 1 1 ? -5.207 -55.594 -16.578 1 35.38 1 MET B C 1
ATOM 759 O O . MET B 1 1 ? -6.305 -55.125 -16.891 1 35.38 1 MET B O 1
ATOM 763 N N . ALA B 1 2 ? -4.797 -55.469 -15.297 1 43 2 ALA B N 1
ATOM 764 C CA . ALA B 1 2 ? -5.41 -54.656 -14.258 1 43 2 ALA B CA 1
ATOM 765 C C . ALA B 1 2 ? -5.359 -53.156 -14.633 1 43 2 ALA B C 1
ATOM 767 O O . ALA B 1 2 ? -4.352 -52.688 -15.156 1 43 2 ALA B O 1
ATOM 768 N N . ASN B 1 3 ? -6.438 -52.594 -15.148 1 44.62 3 ASN B N 1
ATOM 769 C CA . ASN B 1 3 ? -6.602 -51.156 -15.43 1 44.62 3 ASN B CA 1
ATOM 770 C C . ASN B 1 3 ? -6.043 -50.281 -14.305 1 44.62 3 ASN B C 1
ATOM 772 O O . ASN B 1 3 ? -6.512 -50.375 -13.164 1 44.62 3 ASN B O 1
ATOM 776 N N . VAL B 1 4 ? -4.723 -50 -14.258 1 40.91 4 VAL B N 1
ATOM 777 C CA . VAL B 1 4 ? -3.994 -49.125 -13.336 1 40.91 4 VAL B CA 1
ATOM 778 C C . VAL B 1 4 ? -4.711 -47.781 -13.211 1 40.91 4 VAL B C 1
ATOM 780 O O . VAL B 1 4 ? -4.941 -47.125 -14.211 1 40.91 4 VAL B O 1
ATOM 783 N N . ALA B 1 5 ? -5.766 -47.688 -12.383 1 44.75 5 ALA B N 1
ATOM 784 C CA . ALA B 1 5 ? -6.402 -46.469 -11.938 1 44.75 5 ALA B CA 1
ATOM 785 C C . ALA B 1 5 ? -5.398 -45.312 -11.906 1 44.75 5 ALA B C 1
ATOM 787 O O . ALA B 1 5 ? -4.285 -45.469 -11.398 1 44.75 5 ALA B O 1
ATOM 788 N N . ASN B 1 6 ? -5.266 -44.625 -13.016 1 44.5 6 ASN B N 1
ATOM 789 C CA . ASN B 1 6 ? -4.469 -43.406 -13.18 1 44.5 6 ASN B CA 1
ATOM 790 C C . ASN B 1 6 ? -4.469 -42.562 -11.906 1 44.5 6 ASN B C 1
ATOM 792 O O . ASN B 1 6 ? -5.527 -42.281 -11.344 1 44.5 6 ASN B O 1
ATOM 796 N N . LYS B 1 7 ? -3.428 -42.688 -11.102 1 46.41 7 LYS B N 1
ATOM 797 C CA . LYS B 1 7 ? -3.07 -42.062 -9.836 1 46.41 7 LYS B CA 1
ATOM 798 C C . LYS B 1 7 ? -3.367 -40.562 -9.852 1 46.41 7 LYS B C 1
ATOM 800 O O . LYS B 1 7 ? -3.225 -39.906 -8.836 1 46.41 7 LYS B O 1
ATOM 805 N N . HIS B 1 8 ? -3.289 -39.938 -11.055 1 47.5 8 HIS B N 1
ATOM 806 C CA . HIS B 1 8 ? -3.441 -38.5 -11 1 47.5 8 HIS B CA 1
ATOM 807 C C . HIS B 1 8 ? -4.832 -38.094 -10.508 1 47.5 8 HIS B C 1
ATOM 809 O O . HIS B 1 8 ? -5.168 -36.906 -10.469 1 47.5 8 HIS B O 1
ATOM 815 N N . ASP B 1 9 ? -5.82 -39.031 -10.664 1 46.41 9 ASP B N 1
ATOM 816 C CA . ASP B 1 9 ? -7.195 -38.719 -10.297 1 46.41 9 ASP B CA 1
ATOM 817 C C . ASP B 1 9 ? -7.297 -38.344 -8.812 1 46.41 9 ASP B C 1
ATOM 819 O O . ASP B 1 9 ? -8.383 -38.406 -8.234 1 46.41 9 ASP B O 1
ATOM 823 N N . ILE B 1 10 ? -6.285 -38.625 -8.031 1 46.66 10 ILE B N 1
ATOM 824 C CA . ILE B 1 10 ? -6.504 -38.25 -6.641 1 46.66 10 ILE B CA 1
ATOM 825 C C . ILE B 1 10 ? -7.156 -36.875 -6.574 1 46.66 10 ILE B C 1
ATOM 827 O O . ILE B 1 10 ? -6.504 -35.875 -6.812 1 46.66 10 ILE B O 1
ATOM 831 N N . VAL B 1 11 ? -8.109 -36.562 -7.391 1 48.41 11 VAL B N 1
ATOM 832 C CA . VAL B 1 11 ? -9.117 -35.531 -7.125 1 48.41 11 VAL B CA 1
ATOM 833 C C . VAL B 1 11 ? -9.242 -35.312 -5.621 1 48.41 11 VAL B C 1
ATOM 835 O O . VAL B 1 11 ? -9.445 -36.25 -4.855 1 48.41 11 VAL B O 1
ATOM 838 N N . GLY B 1 12 ? -8.633 -34.25 -5.008 1 53.5 12 GLY B N 1
ATOM 839 C CA . GLY B 1 12 ? -8.602 -33.906 -3.594 1 53.5 12 GLY B CA 1
ATOM 840 C C . GLY B 1 12 ? -9.836 -34.375 -2.842 1 53.5 12 GLY B C 1
ATOM 841 O O . GLY B 1 12 ? -10.938 -34.375 -3.398 1 53.5 12 GLY B O 1
ATOM 842 N N . ILE B 1 13 ? -9.688 -35.5 -2.178 1 61.78 13 ILE B N 1
ATOM 843 C CA . ILE B 1 13 ? -10.672 -35.75 -1.122 1 61.78 13 ILE B CA 1
ATOM 844 C C . ILE B 1 13 ? -11.18 -34.406 -0.583 1 61.78 13 ILE B C 1
ATOM 846 O O . ILE B 1 13 ? -10.398 -33.562 -0.139 1 61.78 13 ILE B O 1
ATOM 850 N N . PRO B 1 14 ? -12.539 -34.062 -0.995 1 63.97 14 PRO B N 1
ATOM 851 C CA . PRO B 1 14 ? -13.141 -32.812 -0.521 1 63.97 14 PRO B CA 1
ATOM 852 C C . PRO B 1 14 ? -12.578 -32.375 0.829 1 63.97 14 PRO B C 1
ATOM 854 O O . PRO B 1 14 ? -12.312 -31.188 1.027 1 63.97 14 PRO B O 1
ATOM 857 N N . GLY B 1 15 ? -12.273 -33.281 1.684 1 73.69 15 GLY B N 1
ATOM 858 C CA . GLY B 1 15 ? -11.789 -32.969 3.012 1 73.69 15 GLY B CA 1
ATOM 859 C C . GLY B 1 15 ? -10.406 -32.344 3.004 1 73.69 15 GLY B C 1
ATOM 860 O O . GLY B 1 15 ? -10.141 -31.375 3.721 1 73.69 15 GLY B O 1
ATOM 861 N N . ILE B 1 16 ? -9.539 -32.875 2.15 1 75.19 16 ILE B N 1
ATOM 862 C CA . ILE B 1 16 ? -8.156 -32.406 2.133 1 75.19 16 ILE B CA 1
ATOM 863 C C . ILE B 1 16 ? -8.086 -31.031 1.49 1 75.19 16 ILE B C 1
ATOM 865 O O . ILE B 1 16 ? -7.406 -30.141 2.002 1 75.19 16 ILE B O 1
ATOM 869 N N . LEU B 1 17 ? -8.891 -30.906 0.411 1 79.62 17 LEU B N 1
ATOM 870 C CA . LEU B 1 17 ? -8.914 -29.609 -0.275 1 79.62 17 LEU B CA 1
ATOM 871 C C . LEU B 1 17 ? -9.469 -28.516 0.639 1 79.62 17 LEU B C 1
ATOM 873 O O . LEU B 1 17 ? -8.961 -27.391 0.642 1 79.62 17 LEU B O 1
ATOM 877 N N . ASP B 1 18 ? -10.438 -28.953 1.403 1 83.88 18 ASP B N 1
ATOM 878 C CA . ASP B 1 18 ? -11.039 -27.984 2.324 1 83.88 18 ASP B CA 1
ATOM 879 C C . ASP B 1 18 ? -10.055 -27.578 3.418 1 83.88 18 ASP B C 1
ATOM 881 O O . ASP B 1 18 ? -10.008 -26.422 3.811 1 83.88 18 ASP B O 1
ATOM 885 N N . VAL B 1 19 ? -9.258 -28.547 3.934 1 84.44 19 VAL B N 1
ATOM 886 C CA . VAL B 1 19 ? -8.297 -28.266 4.988 1 84.44 19 VAL B CA 1
ATOM 887 C C . VAL B 1 19 ? -7.199 -27.344 4.453 1 84.44 19 VAL B C 1
ATOM 889 O O . VAL B 1 19 ? -6.816 -26.375 5.109 1 84.44 19 VAL B O 1
ATOM 892 N N . HIS B 1 20 ? -6.707 -27.656 3.273 1 86.88 20 HIS B N 1
ATOM 893 C CA . HIS B 1 20 ? -5.664 -26.828 2.668 1 86.88 20 HIS B CA 1
ATOM 894 C C . HIS B 1 20 ? -6.164 -25.406 2.414 1 86.88 20 HIS B C 1
ATOM 896 O O . HIS B 1 20 ? -5.445 -24.438 2.67 1 86.88 20 HIS B O 1
ATOM 902 N N . ARG B 1 21 ? -7.445 -25.359 2.012 1 84.88 21 ARG B N 1
ATOM 903 C CA . ARG B 1 21 ? -8.031 -24.047 1.75 1 84.88 21 ARG B CA 1
ATOM 904 C C . ARG B 1 21 ? -8.148 -23.234 3.033 1 84.88 21 ARG B C 1
ATOM 906 O O . ARG B 1 21 ? -7.832 -22.047 3.049 1 84.88 21 ARG B O 1
ATOM 913 N N . LYS B 1 22 ? -8.531 -23.906 4.082 1 88.25 22 LYS B N 1
ATOM 914 C CA . LYS B 1 22 ? -8.672 -23.234 5.367 1 88.25 22 LYS B CA 1
ATOM 915 C C . LYS B 1 22 ? -7.312 -22.781 5.895 1 88.25 22 LYS B C 1
ATOM 917 O O . LYS B 1 22 ? -7.195 -21.688 6.457 1 88.25 22 LYS B O 1
ATOM 922 N N . GLU B 1 23 ? -6.32 -23.531 5.742 1 89.88 23 GLU B N 1
ATOM 923 C CA . GLU B 1 23 ? -4.973 -23.172 6.168 1 89.88 23 GLU B CA 1
ATOM 924 C C . GLU B 1 23 ? -4.434 -22 5.363 1 89.88 23 GLU B C 1
ATOM 926 O O . GLU B 1 23 ? -3.793 -21.109 5.918 1 89.88 23 GLU B O 1
ATOM 931 N N . PHE B 1 24 ? -4.719 -22.031 4.125 1 86.44 24 PHE B N 1
ATOM 932 C CA . PHE B 1 24 ? -4.309 -20.938 3.26 1 86.44 24 PHE B CA 1
ATOM 933 C C . PHE B 1 24 ? -5.008 -19.641 3.658 1 86.44 24 PHE B C 1
ATOM 935 O O . PHE B 1 24 ? -4.379 -18.578 3.717 1 86.44 24 PHE B O 1
ATOM 942 N N . GLU B 1 25 ? -6.258 -19.797 3.951 1 87.25 25 GLU B N 1
ATOM 943 C CA . GLU B 1 25 ? -7.023 -18.625 4.391 1 87.25 25 GLU B CA 1
ATOM 944 C C . GLU B 1 25 ? -6.465 -18.062 5.695 1 87.25 25 GLU B C 1
ATOM 946 O O . GLU B 1 25 ? -6.414 -16.844 5.875 1 87.25 25 GLU B O 1
ATOM 951 N N . LYS B 1 26 ? -6.066 -18.922 6.566 1 92.56 26 LYS B N 1
ATOM 952 C CA . LYS B 1 26 ? -5.469 -18.5 7.828 1 92.56 26 LYS B CA 1
ATOM 953 C C . LYS B 1 26 ? -4.148 -17.781 7.598 1 92.56 26 LYS B C 1
ATOM 955 O O . LYS B 1 26 ? -3.863 -16.766 8.25 1 92.56 26 LYS B O 1
ATOM 960 N N . LYS B 1 27 ? -3.367 -18.297 6.715 1 91.5 27 LYS B N 1
ATOM 961 C CA . LYS B 1 27 ? -2.1 -17.656 6.379 1 91.5 27 LYS B CA 1
ATOM 962 C C . LYS B 1 27 ? -2.33 -16.266 5.801 1 91.5 27 LYS B C 1
ATOM 964 O O . LYS B 1 27 ? -1.646 -15.312 6.18 1 91.5 27 LYS B O 1
ATOM 969 N N . LYS B 1 28 ? -3.305 -16.062 4.969 1 90.12 28 LYS B N 1
ATOM 970 C CA . LYS B 1 28 ? -3.639 -14.773 4.367 1 90.12 28 LYS B CA 1
ATOM 971 C C . LYS B 1 28 ? -4.055 -13.766 5.434 1 90.12 28 LYS B C 1
ATOM 973 O O . LYS B 1 28 ? -3.637 -12.609 5.395 1 90.12 28 LYS B O 1
ATOM 978 N N . LEU B 1 29 ? -4.832 -14.25 6.332 1 93.56 29 LEU B N 1
ATOM 979 C CA . LEU B 1 29 ? -5.238 -13.391 7.434 1 93.56 29 LEU B CA 1
ATOM 980 C C . LEU B 1 29 ? -4.035 -12.961 8.266 1 93.56 29 LEU B C 1
ATOM 982 O O . LEU B 1 29 ? -3.93 -11.797 8.664 1 93.56 29 LEU B O 1
ATOM 986 N N . GLY B 1 30 ? -3.188 -13.883 8.539 1 94 30 GLY B N 1
ATOM 987 C CA . GLY B 1 30 ? -1.976 -13.562 9.273 1 94 30 GLY B CA 1
ATOM 988 C C . GLY B 1 30 ? -1.118 -12.516 8.594 1 94 30 GLY B C 1
ATOM 989 O O . GLY B 1 30 ? -0.634 -11.586 9.242 1 94 30 GLY B O 1
ATOM 990 N N . LEU B 1 31 ? -0.962 -12.648 7.34 1 91.12 31 LEU B N 1
ATOM 991 C CA . LEU B 1 31 ? -0.198 -11.68 6.559 1 91.12 31 LEU B CA 1
ATOM 992 C C . LEU B 1 31 ? -0.851 -10.305 6.609 1 91.12 31 LEU B C 1
ATOM 994 O O . LEU B 1 31 ? -0.165 -9.297 6.785 1 91.12 31 LEU B O 1
ATOM 998 N N . ARG B 1 32 ? -2.184 -10.289 6.5 1 91.62 32 ARG B N 1
ATOM 999 C CA . ARG B 1 32 ? -2.912 -9.031 6.57 1 91.62 32 ARG B CA 1
ATOM 1000 C C . ARG B 1 32 ? -2.705 -8.352 7.926 1 91.62 32 ARG B C 1
ATOM 1002 O O . ARG B 1 32 ? -2.457 -7.148 7.992 1 91.62 32 ARG B O 1
ATOM 1009 N N . ILE B 1 33 ? -2.766 -9.117 8.969 1 95.62 33 ILE B N 1
ATOM 1010 C CA . ILE B 1 33 ? -2.578 -8.586 10.32 1 95.62 33 ILE B CA 1
ATOM 1011 C C . ILE B 1 33 ? -1.151 -8.07 10.477 1 95.62 33 ILE B C 1
ATOM 1013 O O . ILE B 1 33 ? -0.938 -6.965 10.984 1 95.62 33 ILE B O 1
ATOM 1017 N N . SER B 1 34 ? -0.188 -8.828 10.008 1 94.81 34 SER B N 1
ATOM 1018 C CA . SER B 1 34 ? 1.21 -8.414 10.078 1 94.81 34 SER B CA 1
ATOM 1019 C C . SER B 1 34 ? 1.449 -7.141 9.281 1 94.81 34 SER B C 1
ATOM 1021 O O . SER B 1 34 ? 2.133 -6.227 9.742 1 94.81 34 SER B O 1
ATOM 1023 N N . ASN B 1 35 ? 0.886 -7.105 8.125 1 93.69 35 ASN B N 1
ATOM 1024 C CA . ASN B 1 35 ? 1.011 -5.918 7.281 1 93.69 35 ASN B CA 1
ATOM 1025 C C . ASN B 1 35 ? 0.433 -4.684 7.965 1 93.69 35 ASN B C 1
ATOM 1027 O O . ASN B 1 35 ? 1.085 -3.639 8.023 1 93.69 35 ASN B O 1
ATOM 1031 N N . GLU B 1 36 ? -0.717 -4.805 8.5 1 92.88 36 GLU B N 1
ATOM 1032 C CA . GLU B 1 36 ? -1.369 -3.684 9.172 1 92.88 36 GLU B CA 1
ATOM 1033 C C . GLU B 1 36 ? -0.566 -3.223 10.383 1 92.88 36 GLU B C 1
ATOM 1035 O O . GLU B 1 36 ? -0.416 -2.021 10.617 1 92.88 36 GLU B O 1
ATOM 1040 N N . SER B 1 37 ? -0.086 -4.176 11.156 1 96 37 SER B N 1
ATOM 1041 C CA . SER B 1 37 ? 0.727 -3.834 12.32 1 96 37 SER B CA 1
ATOM 1042 C C . SER B 1 37 ? 2.012 -3.123 11.906 1 96 37 SER B C 1
ATOM 1044 O O . SER B 1 37 ? 2.396 -2.123 12.516 1 96 37 SER B O 1
ATOM 1046 N N . TYR B 1 38 ? 2.707 -3.596 10.938 1 95.88 38 TYR B N 1
ATOM 1047 C CA . TYR B 1 38 ? 3.951 -2.996 10.469 1 95.88 38 TYR B CA 1
ATOM 1048 C C . TYR B 1 38 ? 3.721 -1.575 9.969 1 95.88 38 TYR B C 1
ATOM 1050 O O . TYR B 1 38 ? 4.48 -0.663 10.305 1 95.88 38 TYR B O 1
ATOM 1058 N N . LEU B 1 39 ? 2.635 -1.377 9.227 1 94.88 39 LEU B N 1
ATOM 1059 C CA . LEU B 1 39 ? 2.305 -0.052 8.711 1 94.88 39 LEU B CA 1
ATOM 1060 C C . LEU B 1 39 ? 2.025 0.919 9.852 1 94.88 39 LEU B C 1
ATOM 1062 O O . LEU B 1 39 ? 2.396 2.092 9.781 1 94.88 39 LEU B O 1
ATOM 1066 N N . ARG B 1 40 ? 1.433 0.438 10.922 1 94.44 40 ARG B N 1
ATOM 1067 C CA . ARG B 1 40 ? 1.15 1.275 12.086 1 94.44 40 ARG B CA 1
ATOM 1068 C C . ARG B 1 40 ? 2.441 1.712 12.773 1 94.44 40 ARG B C 1
ATOM 1070 O O . ARG B 1 40 ? 2.527 2.826 13.289 1 94.44 40 ARG B O 1
ATOM 1077 N N . GLU B 1 41 ? 3.398 0.878 12.766 1 94.81 41 GLU B N 1
ATOM 1078 C CA . GLU B 1 41 ? 4.664 1.154 13.438 1 94.81 41 GLU B CA 1
ATOM 1079 C C . GLU B 1 41 ? 5.613 1.936 12.531 1 94.81 41 GLU B C 1
ATOM 1081 O O . GLU B 1 41 ? 6.625 2.467 13 1 94.81 41 GLU B O 1
ATOM 1086 N N . HIS B 1 42 ? 5.297 2.025 11.344 1 94.75 42 HIS B N 1
ATOM 1087 C CA . HIS B 1 42 ? 6.117 2.73 10.359 1 94.75 42 HIS B CA 1
ATOM 1088 C C . HIS B 1 42 ? 5.289 3.752 9.586 1 94.75 42 HIS B C 1
ATOM 1090 O O . HIS B 1 42 ? 4.988 3.545 8.406 1 94.75 42 HIS B O 1
ATOM 1096 N N . PRO B 1 43 ? 5.086 4.945 10.148 1 95.25 43 PRO B N 1
ATOM 1097 C CA . PRO B 1 43 ? 4.215 5.965 9.555 1 95.25 43 PRO B CA 1
ATOM 1098 C C . PRO B 1 43 ? 4.738 6.492 8.227 1 95.25 43 PRO B C 1
ATOM 1100 O O . PRO B 1 43 ? 3.949 6.879 7.355 1 95.25 43 PRO B O 1
ATOM 1103 N N . GLU B 1 44 ? 6.062 6.441 8.055 1 95.62 44 GLU B N 1
ATOM 1104 C CA . GLU B 1 44 ? 6.621 6.895 6.785 1 95.62 44 GLU B CA 1
ATOM 1105 C C . GLU B 1 44 ? 6.172 5.996 5.637 1 95.62 44 GLU B C 1
ATOM 1107 O O . GLU B 1 44 ? 5.848 6.484 4.551 1 95.62 44 GLU B O 1
ATOM 1112 N N . LEU B 1 45 ? 6.203 4.762 5.867 1 97.31 45 LEU B N 1
ATOM 1113 C CA . LEU B 1 45 ? 5.754 3.805 4.863 1 97.31 45 LEU B CA 1
ATOM 1114 C C . LEU B 1 45 ? 4.254 3.934 4.625 1 97.31 45 LEU B C 1
ATOM 1116 O O . LEU B 1 45 ? 3.805 3.971 3.475 1 97.31 45 LEU B O 1
ATOM 1120 N N . SER B 1 46 ? 3.533 3.986 5.672 1 96.31 46 SER B N 1
ATOM 1121 C CA . SER B 1 46 ? 2.088 4.16 5.57 1 96.31 46 SER B CA 1
ATOM 1122 C C . SER B 1 46 ? 1.738 5.41 4.766 1 96.31 46 SER B C 1
ATOM 1124 O O . SER B 1 46 ? 0.908 5.355 3.855 1 96.31 46 SER B O 1
ATOM 1126 N N . ALA B 1 47 ? 2.393 6.5 5.055 1 96.56 47 ALA B N 1
ATOM 1127 C CA . ALA B 1 47 ? 2.17 7.766 4.359 1 96.56 47 ALA B CA 1
ATOM 1128 C C . ALA B 1 47 ? 2.521 7.648 2.881 1 96.56 47 ALA B C 1
ATOM 1130 O O . ALA B 1 47 ? 1.768 8.109 2.02 1 96.56 47 ALA B O 1
ATOM 1131 N N . MET B 1 48 ? 3.645 7.055 2.623 1 97.38 48 MET B N 1
ATOM 1132 C CA . MET B 1 48 ? 4.113 6.906 1.246 1 97.38 48 MET B CA 1
ATOM 1133 C C . MET B 1 48 ? 3.098 6.133 0.408 1 97.38 48 MET B C 1
ATOM 1135 O O . MET B 1 48 ? 2.773 6.539 -0.709 1 97.38 48 MET B O 1
ATOM 1139 N N . LEU B 1 49 ? 2.543 5.031 0.948 1 97.38 49 LEU B N 1
ATOM 1140 C CA . LEU B 1 49 ? 1.585 4.211 0.215 1 97.38 49 LEU B CA 1
ATOM 1141 C C . LEU B 1 49 ? 0.255 4.938 0.053 1 97.38 49 LEU B C 1
ATOM 1143 O O . LEU B 1 49 ? -0.386 4.84 -0.996 1 97.38 49 LEU B O 1
ATOM 1147 N N . LYS B 1 50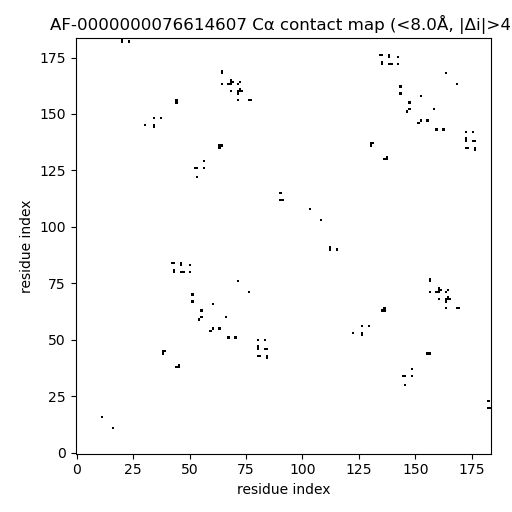 ? -0.167 5.676 1.062 1 95.81 50 LYS B N 1
ATOM 1148 C CA . LYS B 1 50 ? -1.393 6.465 0.984 1 95.81 50 LYS B CA 1
ATOM 1149 C C . LYS B 1 50 ? -1.284 7.543 -0.091 1 95.81 50 LYS B C 1
ATOM 1151 O O . LYS B 1 50 ? -2.193 7.707 -0.907 1 95.81 50 LYS B O 1
ATOM 1156 N N . MET B 1 51 ? -0.166 8.211 -0.064 1 96.75 51 MET B N 1
ATOM 1157 C CA . MET B 1 51 ? 0.072 9.234 -1.076 1 96.75 51 MET B CA 1
ATOM 1158 C C . MET B 1 51 ? 0.066 8.633 -2.475 1 96.75 51 MET B C 1
ATOM 1160 O O . MET B 1 51 ? -0.552 9.18 -3.391 1 96.75 51 MET B O 1
ATOM 1164 N N . PHE B 1 52 ? 0.731 7.535 -2.625 1 98.12 52 PHE B N 1
ATOM 1165 C CA . PHE B 1 52 ? 0.809 6.848 -3.908 1 98.12 52 PHE B CA 1
ATOM 1166 C C . PHE B 1 52 ? -0.583 6.5 -4.422 1 98.12 52 PHE B C 1
ATOM 1168 O O . PHE B 1 52 ? -0.935 6.836 -5.555 1 98.12 52 PHE B O 1
ATOM 1175 N N . MET B 1 53 ? -1.436 5.902 -3.611 1 97.5 53 MET B N 1
ATOM 1176 C CA . MET B 1 53 ? -2.773 5.48 -4.012 1 97.5 53 MET B CA 1
ATOM 1177 C C . MET B 1 53 ? -3.643 6.684 -4.363 1 97.5 53 MET B C 1
ATOM 1179 O O . MET B 1 53 ? -4.406 6.641 -5.332 1 97.5 53 MET B O 1
ATOM 1183 N N . GLN B 1 54 ? -3.482 7.758 -3.529 1 95.38 54 GLN B N 1
ATOM 1184 C CA . GLN B 1 54 ? -4.246 8.969 -3.814 1 95.38 54 GLN B CA 1
ATOM 1185 C C . GLN B 1 54 ? -3.859 9.555 -5.168 1 95.38 54 GLN B C 1
ATOM 1187 O O . GLN B 1 54 ? -4.727 9.938 -5.957 1 95.38 54 GLN B O 1
ATOM 1192 N N . ASP B 1 55 ? -2.562 9.578 -5.398 1 97.06 55 ASP B N 1
ATOM 1193 C CA . ASP B 1 55 ? -2.1 10.141 -6.664 1 97.06 55 ASP B CA 1
ATOM 1194 C C . ASP B 1 55 ? -2.502 9.258 -7.84 1 97.06 55 ASP B C 1
ATOM 1196 O O . ASP B 1 55 ? -2.809 9.758 -8.922 1 97.06 55 ASP B O 1
ATOM 1200 N N . VAL B 1 56 ? -2.514 7.934 -7.648 1 97.69 56 VAL B N 1
ATOM 1201 C CA . VAL B 1 56 ? -2.979 7.016 -8.68 1 97.69 56 VAL B CA 1
ATOM 1202 C C . VAL B 1 56 ? -4.445 7.297 -9 1 97.69 56 VAL B C 1
ATOM 1204 O O . VAL B 1 56 ? -4.832 7.348 -10.172 1 97.69 56 VAL B O 1
ATOM 1207 N N . LEU B 1 57 ? -5.262 7.535 -8.008 1 95.5 57 LEU B N 1
ATOM 1208 C CA . LEU B 1 57 ? -6.688 7.777 -8.188 1 95.5 57 LEU B CA 1
ATOM 1209 C C . LEU B 1 57 ? -6.926 9.117 -8.883 1 95.5 57 LEU B C 1
ATOM 1211 O O . LEU B 1 57 ? -7.895 9.266 -9.633 1 95.5 57 LEU B O 1
ATOM 1215 N N . ASN B 1 58 ? -6.039 10.016 -8.656 1 96.12 58 ASN B N 1
ATOM 1216 C CA . ASN B 1 58 ? -6.164 11.336 -9.258 1 96.12 58 ASN B CA 1
ATOM 1217 C C . ASN B 1 58 ? -5.699 11.328 -10.711 1 96.12 58 ASN B C 1
ATOM 1219 O O . ASN B 1 58 ? -6.328 11.945 -11.578 1 96.12 58 ASN B O 1
ATOM 1223 N N . ASP B 1 59 ? -4.574 10.672 -10.938 1 96.56 59 ASP B N 1
ATOM 1224 C CA . ASP B 1 59 ? -3.932 10.742 -12.242 1 96.56 59 ASP B CA 1
ATOM 1225 C C . ASP B 1 59 ? -4.48 9.672 -13.18 1 96.56 59 ASP B C 1
ATOM 1227 O O . ASP B 1 59 ? -4.41 9.812 -14.406 1 96.56 59 ASP B O 1
ATOM 1231 N N . TYR B 1 60 ? -4.906 8.609 -12.625 1 94.5 60 TYR B N 1
ATOM 1232 C CA . TYR B 1 60 ? -5.422 7.469 -13.375 1 94.5 60 TYR B CA 1
ATOM 1233 C C . TYR B 1 60 ? -4.453 7.055 -14.477 1 94.5 60 TYR B C 1
ATOM 1235 O O . TYR B 1 60 ? -4.812 7.043 -15.656 1 94.5 60 TYR B O 1
ATOM 1243 N N . PRO B 1 61 ? -3.281 6.664 -14.094 1 96.31 61 PRO B N 1
ATOM 1244 C CA . PRO B 1 61 ? -2.279 6.316 -15.102 1 96.31 61 PRO B CA 1
ATOM 1245 C C . PRO B 1 61 ? -2.676 5.098 -15.938 1 96.31 61 PRO B C 1
ATOM 1247 O O . PRO B 1 61 ? -3.285 4.16 -15.414 1 96.31 61 PRO B O 1
ATOM 1250 N N . GLU B 1 62 ? -2.207 5.055 -17.219 1 95.12 62 GLU B N 1
ATOM 1251 C CA . GLU B 1 62 ? -2.479 3.945 -18.125 1 95.12 62 GLU B CA 1
ATOM 1252 C C . GLU B 1 62 ? -1.664 2.711 -17.75 1 95.12 62 GLU B C 1
ATOM 1254 O O . GLU B 1 62 ? -2.154 1.585 -17.844 1 95.12 62 GLU B O 1
ATOM 1259 N N . ASN B 1 63 ? -0.404 2.949 -17.359 1 94.94 63 ASN B N 1
ATOM 1260 C CA . ASN B 1 63 ? 0.49 1.882 -16.922 1 94.94 63 ASN B CA 1
ATOM 1261 C C . ASN B 1 63 ? 0.928 2.072 -15.477 1 94.94 63 ASN B C 1
ATOM 1263 O O . ASN B 1 63 ? 1.856 2.832 -15.195 1 94.94 63 ASN B O 1
ATOM 1267 N N . ILE B 1 64 ? 0.314 1.331 -14.648 1 95.19 64 ILE B N 1
ATOM 1268 C CA . ILE B 1 64 ? 0.485 1.546 -13.219 1 95.19 64 ILE B CA 1
ATOM 1269 C C . ILE B 1 64 ? 1.882 1.099 -12.789 1 95.19 64 ILE B C 1
ATOM 1271 O O . ILE B 1 64 ? 2.477 1.681 -11.883 1 95.19 64 ILE B O 1
ATOM 1275 N N . LEU B 1 65 ? 2.451 0.088 -13.43 1 94.69 65 LEU B N 1
ATOM 1276 C CA . LEU B 1 65 ? 3.779 -0.4 -13.078 1 94.69 65 LEU B CA 1
ATOM 1277 C C . LEU B 1 65 ? 4.844 0.643 -13.398 1 94.69 65 LEU B C 1
ATOM 1279 O O . LEU B 1 65 ? 5.734 0.901 -12.578 1 94.69 65 LEU B O 1
ATOM 1283 N N . GLU B 1 66 ? 4.703 1.168 -14.602 1 94.75 66 GLU B N 1
ATOM 1284 C CA . GLU B 1 66 ? 5.613 2.24 -14.984 1 94.75 66 GLU B CA 1
ATOM 1285 C C . GLU B 1 66 ? 5.422 3.473 -14.109 1 94.75 66 GLU B C 1
ATOM 1287 O O . GLU B 1 66 ? 6.398 4.094 -13.68 1 94.75 66 GLU B O 1
ATOM 1292 N N . TYR B 1 67 ? 4.164 3.814 -13.836 1 97.31 67 TYR B N 1
ATOM 1293 C CA . TYR B 1 67 ? 3.84 4.938 -12.969 1 97.31 67 TYR B CA 1
ATOM 1294 C C . TYR B 1 67 ? 4.488 4.773 -11.594 1 97.31 67 TYR B C 1
ATOM 1296 O O . TYR B 1 67 ? 5.086 5.711 -11.07 1 97.31 67 TYR B O 1
ATOM 1304 N N . ALA B 1 68 ? 4.477 3.598 -11 1 97.75 68 ALA B N 1
ATOM 1305 C CA . ALA B 1 68 ? 5.047 3.316 -9.688 1 97.75 68 ALA B CA 1
ATOM 1306 C C . ALA B 1 68 ? 6.562 3.496 -9.695 1 97.75 68 ALA B C 1
ATOM 1308 O O . ALA B 1 68 ? 7.125 4.148 -8.812 1 97.75 68 ALA B O 1
ATOM 1309 N N . GLY B 1 69 ? 7.199 2.961 -10.758 1 96.38 69 GLY B N 1
ATOM 1310 C CA . GLY B 1 69 ? 8.641 3.123 -10.859 1 96.38 69 GLY B CA 1
ATOM 1311 C C . GLY B 1 69 ? 9.078 4.574 -10.836 1 96.38 69 GLY B C 1
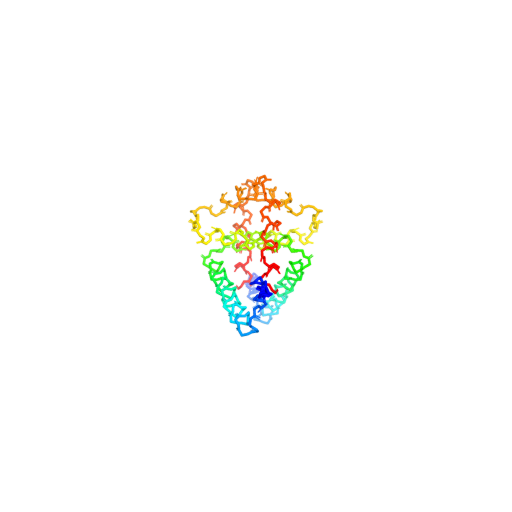ATOM 1312 O O . GLY B 1 69 ? 10.008 4.938 -10.109 1 96.38 69 GLY B O 1
ATOM 1313 N N . GLU B 1 70 ? 8.383 5.379 -11.555 1 96.19 70 GLU B N 1
ATOM 1314 C CA . GLU B 1 70 ? 8.703 6.801 -11.617 1 96.19 70 GLU B CA 1
ATOM 1315 C C . GLU B 1 70 ? 8.336 7.5 -10.305 1 96.19 70 GLU B C 1
ATOM 1317 O O . GLU B 1 70 ? 9.078 8.359 -9.828 1 96.19 70 GLU B O 1
ATOM 1322 N N . TYR B 1 71 ? 7.238 7.121 -9.766 1 97.5 71 TYR B N 1
ATOM 1323 C CA . TYR B 1 71 ? 6.699 7.762 -8.57 1 97.5 71 TYR B CA 1
ATOM 1324 C C . TYR B 1 71 ? 7.652 7.609 -7.391 1 97.5 71 TYR B C 1
ATOM 1326 O O . TYR B 1 71 ? 7.992 8.594 -6.727 1 97.5 71 TYR B O 1
ATOM 1334 N N . PHE B 1 72 ? 8.188 6.418 -7.176 1 96.94 72 PHE B N 1
ATOM 1335 C CA . PHE B 1 72 ? 8.969 6.137 -5.98 1 96.94 72 PHE B CA 1
ATOM 1336 C C . PHE B 1 72 ? 10.43 6.508 -6.188 1 96.94 72 PHE B C 1
ATOM 1338 O O . PHE B 1 72 ? 11.219 6.523 -5.238 1 96.94 72 PHE B O 1
ATOM 1345 N N . ASP B 1 73 ? 10.781 6.801 -7.449 1 94.31 73 ASP B N 1
ATOM 1346 C CA . ASP B 1 73 ? 12.117 7.293 -7.75 1 94.31 73 ASP B CA 1
ATOM 1347 C C . ASP B 1 73 ? 12.219 8.797 -7.512 1 94.31 73 ASP B C 1
ATOM 1349 O O . ASP B 1 73 ? 13.273 9.398 -7.719 1 94.31 73 ASP B O 1
ATOM 1353 N N . ASP B 1 74 ? 11.266 9.375 -7.031 1 96.06 74 ASP B N 1
ATOM 1354 C CA . ASP B 1 74 ? 11.219 10.812 -6.781 1 96.06 74 ASP B CA 1
ATOM 1355 C C . ASP B 1 74 ? 12.234 11.211 -5.715 1 96.06 74 ASP B C 1
ATOM 1357 O O . ASP B 1 74 ? 12.203 10.711 -4.594 1 96.06 74 ASP B O 1
ATOM 1361 N N . GLU B 1 75 ? 13.133 12.141 -6.055 1 94.88 75 GLU B N 1
ATOM 1362 C CA . GLU B 1 75 ? 14.203 12.586 -5.172 1 94.88 75 GLU B CA 1
ATOM 1363 C C . GLU B 1 75 ? 13.656 13.352 -3.975 1 94.88 75 GLU B C 1
ATOM 1365 O O . GLU B 1 75 ? 14.305 13.445 -2.934 1 94.88 75 GLU B O 1
ATOM 1370 N N . ASP B 1 76 ? 12.461 13.883 -4.09 1 97 76 ASP B N 1
ATOM 1371 C CA . ASP B 1 76 ? 11.859 14.68 -3.025 1 97 76 ASP B CA 1
ATOM 1372 C C . ASP B 1 76 ? 10.891 13.844 -2.191 1 97 76 ASP B C 1
ATOM 1374 O O . ASP B 1 76 ? 10.125 14.391 -1.395 1 97 76 ASP B O 1
ATOM 1378 N N . MET B 1 77 ? 10.977 12.57 -2.33 1 97.19 77 MET B N 1
ATOM 1379 C CA . MET B 1 77 ? 9.992 11.703 -1.686 1 97.19 77 MET B CA 1
ATOM 1380 C C . MET B 1 77 ? 10.008 11.898 -0.173 1 97.19 77 MET B C 1
ATOM 1382 O O . MET B 1 77 ? 8.945 11.945 0.459 1 97.19 77 MET B O 1
ATOM 1386 N N . GLN B 1 78 ? 11.18 11.992 0.421 1 96.69 78 GLN B N 1
ATOM 1387 C CA . GLN B 1 78 ? 11.273 12.172 1.866 1 96.69 78 GLN B CA 1
ATOM 1388 C C . GLN B 1 78 ? 10.523 13.43 2.314 1 96.69 78 GLN B C 1
ATOM 1390 O O . GLN B 1 78 ? 9.781 13.398 3.303 1 96.69 78 GLN B O 1
ATOM 1395 N N . VAL B 1 79 ? 10.742 14.5 1.622 1 97.88 79 VAL B N 1
ATOM 1396 C CA . VAL B 1 79 ? 10.109 15.773 1.956 1 97.88 79 VAL B CA 1
ATOM 1397 C C . VAL B 1 79 ? 8.602 15.648 1.812 1 97.88 79 VAL B C 1
ATOM 1399 O O . VAL B 1 79 ? 7.848 16.109 2.68 1 97.88 79 VAL B O 1
ATOM 1402 N N . LYS B 1 80 ? 8.148 15.047 0.732 1 97.62 80 LYS B N 1
ATOM 1403 C CA . LYS B 1 80 ? 6.723 14.875 0.479 1 97.62 80 LYS B CA 1
ATOM 1404 C C . LYS B 1 80 ? 6.07 14.039 1.574 1 97.62 80 LYS B C 1
ATOM 1406 O O . LYS B 1 80 ? 4.973 14.359 2.039 1 97.62 80 LYS B O 1
ATOM 1411 N N . VAL B 1 81 ? 6.738 12.969 1.916 1 97.62 81 VAL B N 1
ATOM 1412 C CA . VAL B 1 81 ? 6.219 12.07 2.949 1 97.62 81 VAL B CA 1
ATOM 1413 C C . VAL B 1 81 ? 6.152 12.812 4.281 1 97.62 81 VAL B C 1
ATOM 1415 O O . VAL B 1 81 ? 5.148 12.727 4.996 1 97.62 81 VAL B O 1
ATOM 1418 N N . ASP B 1 82 ? 7.219 13.547 4.664 1 96.81 82 ASP B N 1
ATOM 1419 C CA . ASP B 1 82 ? 7.25 14.32 5.898 1 96.81 82 ASP B CA 1
ATOM 1420 C C . ASP B 1 82 ? 6.102 15.328 5.941 1 96.81 82 ASP B C 1
ATOM 1422 O O . ASP B 1 82 ? 5.438 15.477 6.973 1 96.81 82 ASP B O 1
ATOM 1426 N N . ASP B 1 83 ? 5.941 16 4.84 1 96.94 83 ASP B N 1
ATOM 1427 C CA . ASP B 1 83 ? 4.871 16.984 4.762 1 96.94 83 ASP B CA 1
ATOM 1428 C C . ASP B 1 83 ? 3.504 16.328 4.953 1 96.94 83 ASP B C 1
ATOM 1430 O O . ASP B 1 83 ? 2.641 16.875 5.648 1 96.94 83 ASP B O 1
ATOM 1434 N N . PHE B 1 84 ? 3.348 15.25 4.328 1 95.88 84 PHE B N 1
ATOM 1435 C CA . PHE B 1 84 ? 2.08 14.531 4.422 1 95.88 84 PHE B CA 1
ATOM 1436 C C . PHE B 1 84 ? 1.792 14.133 5.863 1 95.88 84 PHE B C 1
ATOM 1438 O O . PHE B 1 84 ? 0.667 14.297 6.344 1 95.88 84 PHE B O 1
ATOM 1445 N N . ILE B 1 85 ? 2.771 13.617 6.523 1 95.38 85 ILE B N 1
ATOM 1446 C CA . ILE B 1 85 ? 2.611 13.164 7.898 1 95.38 85 ILE B CA 1
ATOM 1447 C C . ILE B 1 85 ? 2.271 14.352 8.797 1 95.38 85 ILE B C 1
ATOM 1449 O O . ILE B 1 85 ? 1.411 14.25 9.672 1 95.38 85 ILE B O 1
ATOM 1453 N N . ARG B 1 86 ? 2.887 15.43 8.531 1 94.56 86 ARG B N 1
ATOM 1454 C CA . ARG B 1 86 ? 2.633 16.641 9.312 1 94.56 86 ARG B CA 1
ATOM 1455 C C . ARG B 1 86 ? 1.188 17.094 9.156 1 94.56 86 ARG B C 1
ATOM 1457 O O . ARG B 1 86 ? 0.532 17.438 10.141 1 94.56 86 ARG B O 1
ATOM 1464 N N . LEU B 1 87 ? 0.69 17.016 7.965 1 89.25 87 LEU B N 1
ATOM 1465 C CA . LEU B 1 87 ? -0.671 17.453 7.68 1 89.25 87 LEU B CA 1
ATOM 1466 C C . LEU B 1 87 ? -1.689 16.516 8.312 1 89.25 87 LEU B C 1
ATOM 1468 O O . LEU B 1 87 ? -2.719 16.953 8.828 1 89.25 87 LEU B O 1
ATOM 1472 N N . GLU B 1 88 ? -1.403 15.219 8.281 1 86.06 88 GLU B N 1
ATOM 1473 C CA . GLU B 1 88 ? -2.314 14.227 8.852 1 86.06 88 GLU B CA 1
ATOM 1474 C C . GL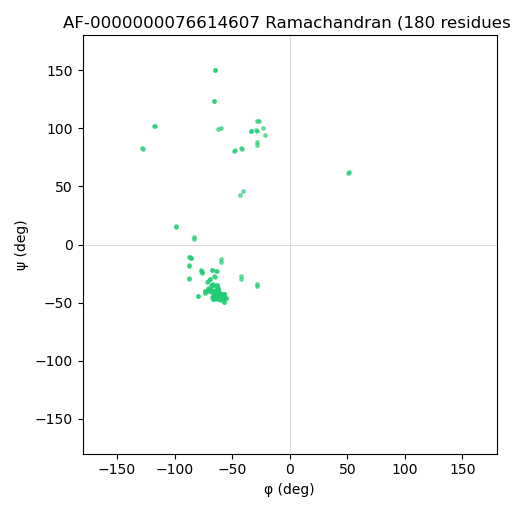U B 1 88 ? -2.389 14.359 10.367 1 86.06 88 GLU B C 1
ATOM 1476 O O . GLU B 1 88 ? -3.434 14.094 10.969 1 86.06 88 GLU B O 1
ATOM 1481 N N . ASN B 1 89 ? -1.283 14.703 10.984 1 87 89 ASN B N 1
ATOM 1482 C CA . ASN B 1 89 ? -1.229 14.836 12.438 1 87 89 ASN B CA 1
ATOM 1483 C C . ASN B 1 89 ? -1.896 16.125 12.898 1 87 89 ASN B C 1
ATOM 1485 O O . ASN B 1 89 ? -2.33 16.234 14.047 1 87 89 ASN B O 1
ATOM 1489 N N . SER B 1 90 ? -1.931 17.016 12.047 1 81.19 90 SER B N 1
ATOM 1490 C CA . SER B 1 90 ? -2.572 18.281 12.398 1 81.19 90 SER B CA 1
ATOM 1491 C C . SER B 1 90 ? -4.094 18.156 12.359 1 81.19 90 SER B C 1
ATOM 1493 O O . SER B 1 90 ? -4.801 18.938 13 1 81.19 90 SER B O 1
ATOM 1495 N N . SER B 1 91 ? -4.52 17.25 11.664 1 73 91 SER B N 1
ATOM 1496 C CA . SER B 1 91 ? -5.957 17.078 11.492 1 73 91 SER B CA 1
ATOM 1497 C C . SER B 1 91 ? -6.543 16.203 12.602 1 73 91 SER B C 1
ATOM 1499 O O . SER B 1 91 ? -7.746 16.266 12.867 1 73 91 SER B O 1
ATOM 1501 N N . ASN B 1 92 ? -5.77 15.383 13.398 1 63.12 92 ASN B N 1
ATOM 1502 C CA . ASN B 1 92 ? -6.281 14.531 14.469 1 63.12 92 ASN B CA 1
ATOM 1503 C C . ASN B 1 92 ? -6.383 15.297 15.789 1 63.12 92 ASN B C 1
ATOM 1505 O O . ASN B 1 92 ? -5.535 16.141 16.094 1 63.12 92 ASN B O 1
#

Sequence (184 aa):
MANVANKHDIVGIPGILDVHRKEFEKKKLGLRISNESYLREHPELSAMLKMFMQDVLNDYPENILEYAGEYFDDEDMQVKVDDFIRLENSSNMANVANKHDIVGIPGILDVHRKEFEKKKLGLRISNESYLREHPELSAMLKMFMQDVLNDYPENILEYAGEYFDDEDMQVKVDDFIRLENSSN

Radius of gyration: 23.68 Å; Cα contacts (8 Å, |Δi|>4): 82; chains: 2; bounding box: 36×109×44 Å

Foldseek 3Di:
DPPPPPVVPVVPPPVNVVVVVVVVVVVVVVVVVVVVVVCVVPVLVVLLVVVLVVVCVVVVDPDSVVVVVVSVPDPCSVVVSVVSVVVVVVVD/DPPPPPVVPVVPPPVRVVVVVVVVVVVVVVVVVVVVVVCVVPVLVVLLVVVLVVVCVVVVDPDSVVVVVVSVPDPCSVVVSVVSVVVVVVVD

pLDDT: mean 85.79, std 17.59, range [34.31, 98.12]